Protein AF-A0AA41U1R4-F1 (afdb_monomer)

Radius of gyration: 15.64 Å; Cα contacts (8 Å, |Δi|>4): 215; chains: 1; bounding box: 47×34×38 Å

Mean predicted aligned error: 8.38 Å

Secondary structure (DSSP, 8-state):
-EEEEEEE---TT--HHHHHHHHHTSPP--SPPTTHHHHHHHHHHHHT--EEEEETTEEEEEETTTTEEEEEETTEEEEEEES---THHHHHHHHHHHHHHHHHHHHH--EEEETTTTEETTTS-HHHHHHHHHHHHHHHHTTT---TT---

Structure (mmCIF, N/CA/C/O backbone):
data_AF-A0AA41U1R4-F1
#
_entry.id   AF-A0AA41U1R4-F1
#
loop_
_atom_site.group_PDB
_atom_site.id
_atom_site.type_symbol
_atom_site.label_atom_id
_atom_site.label_alt_id
_atom_site.label_comp_id
_atom_site.label_asym_id
_atom_site.label_entity_id
_atom_site.label_seq_id
_atom_site.pdbx_PDB_ins_code
_atom_site.Cartn_x
_atom_site.Cartn_y
_atom_site.Cartn_z
_atom_site.occupancy
_atom_site.B_iso_or_equiv
_atom_site.auth_seq_id
_atom_site.auth_comp_id
_atom_site.auth_asym_id
_atom_site.auth_atom_id
_atom_site.pdbx_PDB_model_num
ATOM 1 N N . MET A 1 1 ? 18.281 5.822 1.044 1.00 55.91 1 MET A N 1
ATOM 2 C CA . MET A 1 1 ? 16.937 6.161 1.546 1.00 55.91 1 MET A CA 1
ATOM 3 C C . MET A 1 1 ? 15.931 5.723 0.504 1.00 55.91 1 MET A C 1
ATOM 5 O O . MET A 1 1 ? 16.270 5.799 -0.674 1.00 55.91 1 MET A O 1
ATOM 9 N N . SER A 1 2 ? 14.796 5.183 0.939 1.00 69.12 2 SER A N 1
ATOM 10 C CA . SER A 1 2 ? 13.672 4.743 0.108 1.00 69.12 2 SER A CA 1
ATOM 11 C C . SER A 1 2 ? 12.563 5.796 0.114 1.00 69.12 2 SER A C 1
ATOM 13 O O . SER A 1 2 ? 12.543 6.672 0.977 1.00 69.12 2 SER A O 1
ATOM 15 N N . TYR A 1 3 ? 11.692 5.742 -0.890 1.00 80.75 3 TYR A N 1
ATOM 16 C CA . TYR A 1 3 ? 10.369 6.360 -0.841 1.00 80.75 3 TYR A CA 1
ATOM 17 C C . TYR A 1 3 ? 9.420 5.306 -0.267 1.00 80.75 3 TYR A C 1
ATOM 19 O O . TYR A 1 3 ? 9.391 4.186 -0.783 1.00 80.75 3 TYR A O 1
ATOM 27 N N . ASP A 1 4 ? 8.703 5.643 0.803 1.00 88.06 4 ASP A N 1
ATOM 28 C CA . ASP A 1 4 ? 7.899 4.692 1.572 1.00 88.06 4 ASP A CA 1
ATOM 29 C C . ASP A 1 4 ? 6.427 5.119 1.577 1.00 88.06 4 ASP A C 1
ATOM 31 O O . ASP A 1 4 ? 6.095 6.271 1.851 1.00 88.06 4 ASP A O 1
ATOM 35 N N . VAL A 1 5 ? 5.547 4.164 1.296 1.00 91.94 5 VAL A N 1
ATOM 36 C CA . VAL A 1 5 ? 4.087 4.296 1.344 1.00 91.94 5 VAL A CA 1
ATOM 37 C C . VAL A 1 5 ? 3.573 3.400 2.458 1.00 91.94 5 VAL A C 1
ATOM 39 O O . VAL A 1 5 ? 3.985 2.242 2.555 1.00 91.94 5 VAL A O 1
ATOM 42 N N . TYR A 1 6 ? 2.649 3.906 3.269 1.00 93.81 6 TYR A N 1
ATO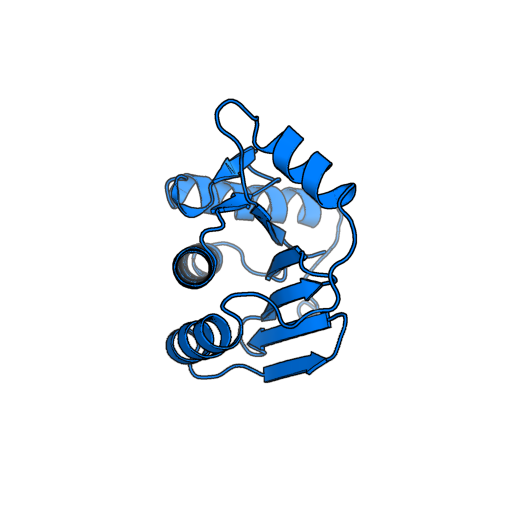M 43 C CA . TYR A 1 6 ? 2.044 3.163 4.373 1.00 93.81 6 TYR A CA 1
ATOM 44 C C . TYR A 1 6 ? 0.600 2.812 4.044 1.00 93.81 6 TYR A C 1
ATOM 46 O O . TYR A 1 6 ? -0.131 3.627 3.489 1.00 93.81 6 TYR A O 1
ATOM 54 N N . PHE A 1 7 ? 0.163 1.608 4.400 1.00 95.31 7 PHE A N 1
ATOM 55 C CA . PHE A 1 7 ? -1.226 1.200 4.218 1.00 95.31 7 PHE A CA 1
ATOM 56 C C . PHE A 1 7 ? -1.970 1.327 5.542 1.00 95.31 7 PHE A C 1
ATOM 58 O O . PHE A 1 7 ? -1.686 0.611 6.504 1.00 95.31 7 PHE A O 1
ATOM 65 N N . LEU A 1 8 ? -2.920 2.256 5.589 1.00 93.25 8 LEU A N 1
ATOM 66 C CA . LEU A 1 8 ? -3.580 2.679 6.819 1.00 93.25 8 LEU A CA 1
ATOM 67 C C . LEU A 1 8 ? -5.068 2.337 6.792 1.00 93.25 8 LEU A C 1
ATOM 69 O O . LEU A 1 8 ? -5.735 2.457 5.764 1.00 93.25 8 LEU A O 1
ATOM 73 N N . ALA A 1 9 ? -5.597 1.960 7.954 1.00 91.25 9 ALA A N 1
ATOM 74 C CA . ALA A 1 9 ? -7.027 2.000 8.217 1.00 91.25 9 ALA A CA 1
ATOM 75 C C . ALA A 1 9 ? -7.351 3.367 8.826 1.00 91.25 9 ALA A C 1
ATOM 77 O O . ALA A 1 9 ? -6.670 3.800 9.754 1.00 91.25 9 ALA A O 1
ATOM 78 N N . ARG A 1 10 ? -8.382 4.042 8.315 1.00 89.31 10 ARG A N 1
ATOM 79 C CA . ARG A 1 10 ? -8.797 5.358 8.808 1.00 89.31 10 ARG A CA 1
ATOM 80 C C . ARG A 1 10 ? -10.230 5.324 9.304 1.00 89.31 10 ARG A C 1
ATOM 82 O O . ARG A 1 10 ? -11.133 4.905 8.579 1.00 89.31 10 ARG A O 1
ATOM 89 N N . GLU A 1 11 ? -10.443 5.814 10.516 1.00 86.88 11 GLU A N 1
ATOM 90 C CA . GLU A 1 11 ? -11.777 5.968 11.083 1.00 86.88 11 GLU A CA 1
ATOM 91 C C . GLU A 1 11 ? -12.521 7.168 10.476 1.00 86.88 11 GLU A C 1
ATOM 93 O O . GLU A 1 11 ? -11.938 8.108 9.926 1.00 86.88 11 GLU A O 1
ATOM 98 N N . ALA A 1 12 ? -13.851 7.154 10.564 1.00 84.62 12 ALA A N 1
ATOM 99 C CA . ALA A 1 12 ? -14.670 8.240 10.042 1.00 84.62 12 ALA A CA 1
ATOM 100 C C . ALA A 1 12 ? -14.370 9.558 10.782 1.00 84.62 12 ALA A C 1
ATOM 102 O O . ALA A 1 12 ? -14.648 9.689 11.971 1.00 84.62 12 ALA A O 1
ATOM 103 N N . GLY A 1 13 ? -13.840 10.547 10.057 1.00 85.12 13 GLY A N 1
ATOM 104 C CA . GLY A 1 13 ? -13.473 11.859 10.605 1.00 85.12 13 GLY A CA 1
ATOM 105 C C . GLY A 1 13 ? -12.033 11.967 11.116 1.00 85.12 13 GLY A C 1
ATOM 106 O O . GLY A 1 13 ? -11.625 13.064 11.485 1.00 85.12 13 GLY A O 1
ATOM 107 N N . GLN A 1 14 ? -11.261 10.877 11.096 1.00 90.25 14 GLN A N 1
ATOM 108 C CA . GLN A 1 14 ? -9.832 10.886 11.412 1.00 90.25 14 GLN A CA 1
ATOM 109 C C . GLN A 1 14 ? -9.027 11.474 10.241 1.00 90.25 14 GLN A C 1
ATOM 111 O O . GLN A 1 14 ? -9.379 11.269 9.073 1.00 90.25 14 GLN A O 1
ATOM 116 N N . SER A 1 15 ? -7.953 12.212 10.531 1.00 89.25 15 SER A N 1
ATOM 117 C CA . SER A 1 15 ? -6.995 12.633 9.502 1.00 89.25 15 SER A CA 1
ATOM 118 C C . SER A 1 15 ? -6.063 11.475 9.111 1.00 89.25 15 SER A C 1
ATOM 120 O O . SER A 1 15 ? -5.981 10.468 9.811 1.00 89.25 15 SER A O 1
ATOM 122 N N . TRP A 1 16 ? -5.371 11.572 7.973 1.00 88.56 16 TRP A N 1
ATOM 123 C CA . TRP A 1 16 ? -4.389 10.543 7.600 1.00 88.56 16 TRP A CA 1
ATOM 124 C C . TRP A 1 16 ? -3.137 10.582 8.479 1.00 88.56 16 TRP A C 1
ATOM 126 O O . TRP A 1 16 ? -2.591 9.531 8.796 1.00 88.56 16 TRP A O 1
ATOM 136 N N . GLU A 1 17 ? -2.730 11.771 8.925 1.00 86.62 17 GLU A N 1
ATOM 137 C CA . GLU A 1 17 ? -1.627 11.935 9.875 1.00 86.62 17 GLU A CA 1
ATOM 138 C C . GLU A 1 17 ? -1.955 11.267 11.215 1.00 86.62 17 GLU A C 1
ATOM 140 O O . GLU A 1 17 ? -1.154 10.481 11.711 1.00 86.62 17 GLU A O 1
ATOM 145 N N . ASP A 1 18 ? -3.166 11.473 11.746 1.00 89.75 18 ASP A N 1
ATOM 146 C CA . ASP A 1 18 ? -3.611 10.792 12.970 1.00 89.75 18 ASP A CA 1
ATOM 147 C C . ASP A 1 18 ? -3.725 9.272 12.771 1.00 89.75 18 ASP A C 1
ATOM 149 O O . ASP A 1 18 ? -3.572 8.509 13.721 1.00 89.75 18 ASP A O 1
ATOM 153 N N . ALA A 1 19 ? -4.046 8.807 11.558 1.00 91.12 19 ALA A N 1
ATOM 154 C CA . ALA A 1 19 ? -4.084 7.377 11.243 1.00 91.12 19 ALA A CA 1
ATOM 155 C C . ALA A 1 19 ? -2.680 6.761 11.213 1.00 91.12 19 ALA A C 1
ATOM 157 O O . ALA A 1 19 ? -2.506 5.627 11.660 1.00 91.12 19 ALA A O 1
ATOM 158 N N . LEU A 1 20 ? -1.682 7.507 10.733 1.00 89.25 20 LEU A N 1
ATOM 159 C CA . LEU A 1 20 ? -0.281 7.101 10.788 1.00 89.25 20 LEU A CA 1
ATOM 160 C C . LEU A 1 20 ? 0.240 7.113 12.233 1.00 89.25 20 LEU A C 1
ATOM 162 O O . LEU A 1 20 ? 0.840 6.135 12.663 1.00 89.25 20 LEU A O 1
ATOM 166 N N . ASP A 1 21 ? -0.063 8.152 13.013 1.00 89.44 21 ASP A N 1
ATOM 167 C CA . ASP A 1 21 ? 0.303 8.214 14.436 1.00 89.44 21 ASP A CA 1
ATOM 168 C C . ASP A 1 21 ? -0.341 7.066 15.233 1.00 89.44 21 ASP A C 1
ATOM 170 O O . ASP A 1 21 ? 0.316 6.388 16.025 1.00 89.44 21 ASP A O 1
ATOM 174 N N . ALA A 1 22 ? -1.614 6.762 14.965 1.00 88.94 22 ALA A N 1
ATOM 175 C CA . ALA A 1 22 ? -2.288 5.610 15.556 1.00 88.94 22 ALA A CA 1
ATOM 176 C C . ALA A 1 22 ? -1.641 4.278 15.146 1.00 88.94 22 ALA A C 1
ATOM 178 O O . ALA A 1 22 ? -1.612 3.349 15.957 1.00 88.94 22 ALA A O 1
ATOM 179 N N . LEU A 1 23 ? -1.115 4.177 13.916 1.00 87.88 23 LEU A N 1
ATOM 180 C CA . LEU A 1 23 ? -0.368 3.005 13.466 1.00 87.88 23 LEU A CA 1
ATOM 181 C C . LEU A 1 23 ? 0.885 2.808 14.329 1.00 87.88 23 LEU A C 1
ATOM 183 O O . LEU A 1 23 ? 1.078 1.722 14.862 1.00 87.88 23 LEU A O 1
ATOM 187 N N . GLU A 1 24 ? 1.682 3.858 14.527 1.00 85.44 24 GLU A N 1
ATOM 188 C CA . GLU A 1 24 ? 2.931 3.804 15.303 1.00 85.44 24 GLU A CA 1
ATOM 189 C C . GLU A 1 24 ? 2.708 3.406 16.772 1.00 85.44 24 GLU A C 1
ATOM 191 O O . GLU A 1 24 ? 3.551 2.750 17.393 1.00 85.44 24 GLU A O 1
ATOM 196 N N . HIS A 1 25 ? 1.555 3.773 17.334 1.00 85.69 25 HIS A N 1
ATOM 197 C CA . HIS A 1 25 ? 1.200 3.499 18.728 1.00 85.69 25 HIS A CA 1
ATOM 198 C C . HIS A 1 25 ? 0.410 2.201 18.935 1.00 85.69 25 HIS A C 1
ATOM 200 O O . HIS A 1 25 ? 0.061 1.864 20.074 1.00 85.69 25 HIS A O 1
ATOM 206 N N . ARG A 1 26 ? 0.097 1.457 17.871 1.00 85.69 26 ARG A N 1
ATOM 207 C CA . ARG A 1 26 ? -0.722 0.249 17.991 1.00 85.69 26 ARG A CA 1
ATOM 208 C C . ARG A 1 26 ? 0.036 -0.907 18.638 1.00 85.69 26 ARG A C 1
ATOM 210 O O . ARG A 1 26 ? 1.264 -0.981 18.666 1.00 85.69 26 ARG A O 1
ATOM 217 N N . VAL A 1 27 ? -0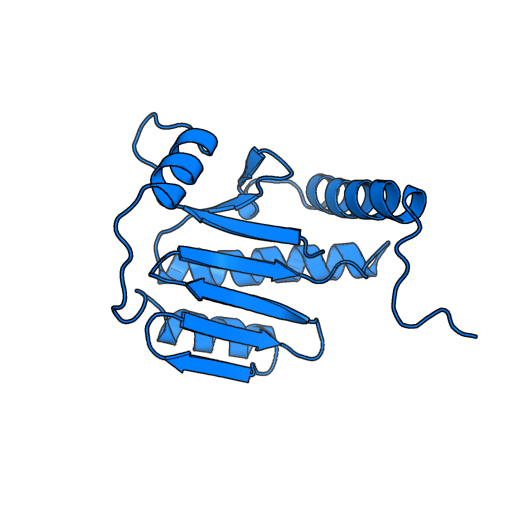.730 -1.879 19.123 1.00 87.31 27 VAL A N 1
ATOM 218 C CA . VAL A 1 27 ? -0.163 -3.144 19.591 1.00 87.31 27 VAL A CA 1
ATOM 219 C C . VAL A 1 27 ? 0.361 -3.929 18.392 1.00 87.31 27 VAL A C 1
ATOM 221 O O . VAL A 1 27 ? -0.359 -4.148 17.421 1.00 87.31 27 VAL A O 1
ATOM 224 N N . ARG A 1 28 ? 1.617 -4.368 18.490 1.00 87.88 28 ARG A N 1
ATOM 225 C CA . ARG A 1 28 ? 2.271 -5.217 17.491 1.00 87.88 28 ARG A CA 1
ATOM 226 C C . ARG A 1 28 ? 1.493 -6.513 17.286 1.00 87.88 28 ARG A C 1
ATOM 228 O O . ARG A 1 28 ? 1.163 -7.191 18.259 1.00 87.88 28 ARG A O 1
ATOM 235 N N . ASP A 1 29 ? 1.267 -6.864 16.028 1.00 85.75 29 ASP A N 1
ATOM 236 C CA . ASP A 1 29 ? 0.595 -8.095 15.626 1.00 85.75 29 ASP A CA 1
ATOM 237 C C . ASP A 1 29 ? 1.575 -9.025 14.901 1.00 85.75 29 ASP A C 1
ATOM 239 O O . ASP A 1 29 ? 2.085 -8.713 13.829 1.00 85.75 29 ASP A O 1
ATOM 243 N N . GLU A 1 30 ? 1.860 -10.174 15.505 1.00 89.50 30 GLU A N 1
ATOM 244 C CA . GLU A 1 30 ? 2.759 -11.192 14.947 1.00 89.50 30 GLU A CA 1
ATOM 245 C C . GLU A 1 30 ? 1.992 -12.328 14.250 1.00 89.50 30 GLU A C 1
ATOM 247 O O . GLU A 1 30 ? 2.550 -13.398 13.991 1.00 89.50 30 GLU A O 1
ATOM 252 N N . SER A 1 31 ? 0.700 -12.141 13.981 1.00 90.38 31 SER A N 1
ATOM 253 C CA . SER A 1 31 ? -0.101 -13.077 13.199 1.00 90.38 31 SER A CA 1
ATOM 254 C C . SER A 1 31 ? 0.130 -12.906 11.695 1.00 90.38 31 SER A C 1
ATOM 256 O O . SER A 1 31 ? 0.682 -11.907 11.234 1.00 90.38 31 SER A O 1
ATOM 258 N N . LEU A 1 32 ? -0.266 -13.920 10.917 1.00 90.50 32 LEU A N 1
ATOM 259 C CA . LEU A 1 32 ? -0.205 -13.853 9.458 1.00 90.50 32 LEU A CA 1
ATOM 260 C C . LEU A 1 32 ? -0.996 -12.623 8.968 1.00 90.50 32 LEU A C 1
ATOM 262 O O . LEU A 1 32 ? -2.188 -12.531 9.279 1.00 90.50 32 LEU A O 1
ATOM 266 N N . PRO A 1 33 ? -0.389 -11.724 8.172 1.00 93.44 33 PRO A N 1
ATOM 267 C CA . PRO A 1 33 ? -1.071 -10.534 7.697 1.00 93.44 33 PRO A CA 1
ATOM 268 C C . PRO A 1 33 ? -2.327 -10.877 6.902 1.00 93.44 33 PRO A C 1
ATOM 270 O O . PRO A 1 33 ? -2.330 -11.764 6.044 1.00 93.44 33 PRO A O 1
ATOM 273 N N . THR A 1 34 ? -3.399 -10.130 7.159 1.00 93.56 34 THR A N 1
ATOM 274 C CA . THR A 1 34 ? -4.635 -10.254 6.379 1.00 93.56 34 THR A CA 1
ATOM 275 C C . THR A 1 34 ? -4.330 -10.017 4.901 1.00 93.56 34 THR A C 1
ATOM 277 O O . THR A 1 34 ? -3.613 -9.078 4.564 1.00 93.56 34 THR A O 1
ATOM 280 N N . GLY A 1 35 ? -4.842 -10.886 4.026 1.00 94.38 35 GLY A N 1
ATOM 281 C CA . GLY A 1 35 ? -4.659 -10.772 2.577 1.00 94.38 35 GLY A CA 1
ATOM 282 C C . GLY A 1 35 ? -3.265 -11.145 2.058 1.00 94.38 35 GLY A C 1
ATOM 283 O O . GLY A 1 35 ? -3.038 -11.012 0.860 1.00 94.38 35 GLY A O 1
ATOM 284 N N . TRP A 1 36 ? -2.340 -11.632 2.902 1.00 96.00 36 TRP A N 1
ATOM 285 C CA . TRP A 1 36 ? -0.948 -11.911 2.512 1.00 96.00 36 TRP A CA 1
ATOM 286 C C . TRP A 1 36 ? -0.815 -12.728 1.217 1.00 96.00 36 TRP A C 1
ATOM 288 O O . TRP A 1 36 ? -0.144 -12.292 0.282 1.00 96.00 36 TRP A O 1
ATOM 298 N N . ASP A 1 37 ? -1.487 -13.879 1.134 1.00 96.06 37 ASP A N 1
ATOM 299 C CA . ASP A 1 37 ? -1.394 -14.771 -0.031 1.00 96.06 37 ASP A CA 1
ATOM 300 C C . ASP A 1 37 ? -1.957 -14.126 -1.309 1.00 96.06 37 ASP A C 1
ATOM 302 O O . ASP A 1 37 ? -1.405 -14.304 -2.399 1.00 96.06 37 ASP A O 1
ATOM 306 N N . ASP A 1 38 ? -3.024 -13.333 -1.179 1.00 96.81 38 ASP A N 1
ATOM 307 C CA . ASP A 1 38 ? -3.617 -12.599 -2.297 1.00 96.81 38 ASP A CA 1
ATOM 308 C C . ASP A 1 38 ? -2.708 -11.471 -2.786 1.00 96.81 38 ASP A C 1
ATOM 310 O O . ASP A 1 38 ? -2.563 -11.290 -3.998 1.00 96.81 38 ASP A O 1
ATOM 314 N N . V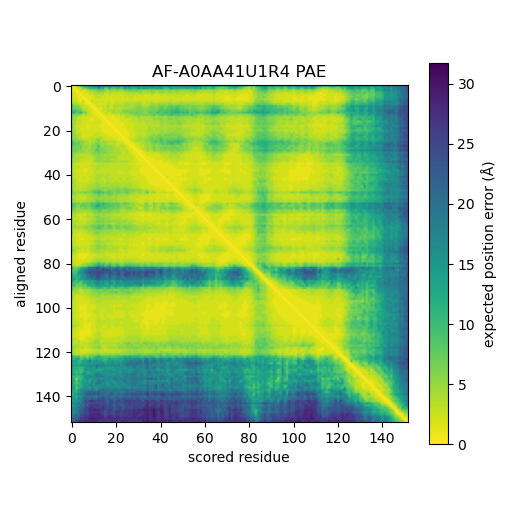AL A 1 39 ? -2.037 -10.768 -1.869 1.00 96.69 39 VAL A N 1
ATOM 315 C CA . VAL A 1 39 ? -1.039 -9.751 -2.217 1.00 96.69 39 VAL A CA 1
ATOM 316 C C . VAL A 1 39 ? 0.159 -10.394 -2.912 1.00 96.69 39 VAL A C 1
ATOM 318 O O . VAL A 1 39 ? 0.529 -9.946 -3.994 1.00 9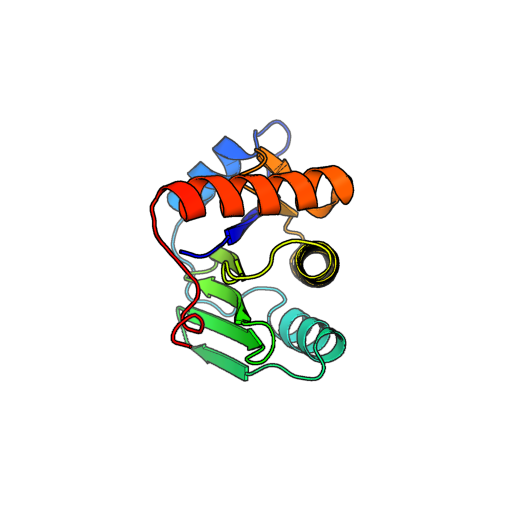6.69 39 VAL A O 1
ATOM 321 N N . VAL A 1 40 ? 0.735 -11.469 -2.360 1.00 96.56 40 VAL A N 1
ATOM 322 C CA . VAL A 1 40 ? 1.878 -12.174 -2.977 1.00 96.56 40 VAL A CA 1
ATOM 323 C C . VAL A 1 40 ? 1.542 -12.603 -4.402 1.00 96.56 40 VAL A C 1
ATOM 325 O O . VAL A 1 40 ? 2.332 -12.383 -5.324 1.00 96.56 40 VAL A O 1
ATOM 328 N N . ARG A 1 41 ? 0.358 -13.190 -4.599 1.00 96.75 41 ARG A N 1
ATOM 329 C CA . ARG A 1 41 ? -0.113 -13.613 -5.918 1.00 96.75 41 ARG A CA 1
ATOM 330 C C . ARG A 1 41 ? -0.291 -12.421 -6.858 1.00 96.75 41 ARG A C 1
ATOM 332 O O . ARG A 1 41 ? 0.274 -12.435 -7.948 1.00 96.75 41 ARG A O 1
ATOM 339 N N . GLY A 1 42 ? -1.032 -11.393 -6.445 1.00 96.31 42 GLY A N 1
ATOM 340 C CA . GLY A 1 42 ? -1.326 -10.232 -7.288 1.00 96.31 42 GLY A CA 1
ATOM 341 C C . GLY A 1 42 ? -0.074 -9.437 -7.666 1.00 96.31 42 GLY A C 1
ATOM 342 O O . GLY A 1 42 ? 0.133 -9.119 -8.836 1.00 96.31 42 GLY A O 1
ATOM 343 N N . VAL A 1 43 ? 0.817 -9.177 -6.708 1.00 94.75 43 VAL A N 1
ATOM 344 C CA . VAL A 1 43 ? 2.093 -8.490 -6.965 1.00 94.75 43 VAL A CA 1
ATOM 345 C C . VAL A 1 43 ? 3.012 -9.357 -7.829 1.00 94.75 43 VAL A C 1
ATOM 347 O O . VAL A 1 43 ? 3.655 -8.849 -8.750 1.00 94.75 43 VAL A O 1
ATOM 350 N N . GLY A 1 44 ? 3.036 -10.672 -7.597 1.00 94.81 44 GLY A N 1
ATOM 351 C CA . GLY A 1 44 ? 3.766 -11.628 -8.428 1.00 94.81 44 GLY A CA 1
ATOM 352 C C . GLY A 1 44 ? 3.313 -11.613 -9.890 1.00 94.81 44 GLY A C 1
ATOM 353 O O . GLY A 1 44 ? 4.156 -11.557 -10.786 1.00 94.81 44 GLY A O 1
ATOM 354 N N . GLU A 1 45 ? 2.004 -11.603 -10.145 1.00 95.00 45 GLU A N 1
ATOM 355 C CA . GLU A 1 45 ? 1.429 -11.498 -11.494 1.00 95.00 45 GLU A CA 1
ATOM 356 C C . GLU A 1 45 ? 1.796 -10.166 -12.171 1.00 95.00 45 GLU A C 1
ATOM 358 O O . GLU A 1 45 ? 2.194 -10.160 -13.338 1.00 95.00 45 GLU A O 1
ATOM 363 N N . LEU A 1 46 ? 1.737 -9.048 -11.437 1.00 92.81 46 LEU A N 1
ATOM 364 C CA . LEU A 1 46 ? 2.069 -7.713 -11.953 1.00 92.81 46 LEU A CA 1
ATOM 365 C C . LEU A 1 46 ? 3.551 -7.552 -12.320 1.00 92.81 46 LEU A C 1
ATOM 367 O O . LEU A 1 46 ? 3.887 -6.883 -13.302 1.00 92.81 46 LEU A O 1
ATOM 371 N N . LEU A 1 47 ? 4.452 -8.117 -11.515 1.00 89.19 47 LEU A N 1
ATOM 372 C CA . LEU A 1 47 ? 5.895 -7.914 -11.666 1.00 89.19 47 LEU A CA 1
ATOM 373 C C . LEU A 1 47 ? 6.595 -9.040 -12.437 1.00 89.19 47 LEU A C 1
ATOM 375 O O . LEU A 1 47 ? 7.738 -8.862 -12.859 1.00 89.19 47 LEU A O 1
ATOM 379 N N . GLY A 1 48 ? 5.902 -10.151 -12.700 1.00 92.25 48 GLY A N 1
ATOM 380 C CA . GLY A 1 48 ? 6.477 -11.332 -13.348 1.00 92.25 48 GLY A CA 1
ATOM 381 C C . GLY A 1 48 ? 7.280 -12.213 -12.386 1.00 92.25 48 GLY A C 1
ATOM 382 O O . GLY A 1 48 ? 8.224 -12.879 -12.807 1.00 92.25 48 GLY A O 1
ATOM 383 N N . GLY A 1 49 ? 6.906 -12.205 -11.105 1.00 92.19 49 GLY A N 1
ATOM 384 C CA . GLY A 1 49 ? 7.542 -12.941 -10.014 1.00 92.19 49 GLY A CA 1
ATOM 385 C C . GLY A 1 49 ? 8.098 -12.030 -8.917 1.00 92.19 49 GLY A C 1
ATOM 386 O O . GLY A 1 49 ? 8.543 -10.913 -9.176 1.00 92.19 49 GLY A O 1
ATOM 387 N N . VAL A 1 50 ? 8.089 -12.532 -7.682 1.00 94.75 50 VAL A N 1
ATOM 388 C CA . VAL A 1 50 ? 8.635 -11.858 -6.495 1.00 94.75 50 VAL A CA 1
ATOM 389 C C . VAL A 1 50 ? 9.425 -12.840 -5.635 1.00 94.75 50 VAL A C 1
ATOM 391 O O . VAL A 1 50 ? 9.137 -14.037 -5.607 1.00 94.75 50 VAL A O 1
ATOM 394 N N . GLU A 1 51 ? 10.428 -12.330 -4.933 1.00 95.94 51 GLU A N 1
ATOM 395 C CA . GLU A 1 51 ? 11.133 -13.046 -3.874 1.00 95.94 51 GLU A CA 1
ATOM 396 C C . GLU A 1 51 ? 10.364 -12.829 -2.567 1.00 95.94 51 GLU A C 1
ATOM 398 O O . GLU A 1 51 ? 10.105 -11.689 -2.190 1.00 95.94 51 GLU A O 1
ATOM 403 N N . VAL A 1 52 ? 9.975 -13.910 -1.889 1.00 96.25 52 VAL A N 1
ATOM 404 C CA . VAL A 1 52 ? 9.163 -13.854 -0.665 1.00 96.25 52 VAL A CA 1
ATOM 405 C C . VAL A 1 52 ? 9.991 -14.306 0.532 1.00 96.25 52 VAL A C 1
ATOM 407 O O . VAL A 1 52 ? 10.618 -15.365 0.498 1.00 96.25 52 VAL A O 1
ATOM 410 N N . SER A 1 53 ? 9.943 -13.530 1.611 1.00 93.69 53 SER A N 1
ATOM 411 C CA . SER A 1 53 ? 10.472 -13.874 2.928 1.00 93.69 53 SER A CA 1
ATOM 412 C C . SER A 1 53 ? 9.359 -13.706 3.957 1.00 93.69 53 SER A C 1
ATOM 414 O O . SER A 1 53 ? 9.013 -12.586 4.314 1.00 93.69 53 SER A O 1
ATOM 416 N N . ALA A 1 54 ? 8.787 -14.811 4.431 1.00 91.38 54 ALA A N 1
ATOM 417 C CA . ALA A 1 54 ? 7.661 -14.805 5.362 1.00 91.38 54 ALA A CA 1
ATOM 418 C C . ALA A 1 54 ? 8.034 -15.502 6.677 1.00 91.38 54 ALA A C 1
ATOM 420 O O . ALA A 1 54 ? 8.404 -16.679 6.671 1.00 91.38 54 ALA A O 1
ATOM 421 N N . GLY A 1 55 ? 7.906 -14.798 7.802 1.00 87.75 55 GLY A N 1
ATOM 422 C CA . GLY A 1 55 ? 8.090 -15.374 9.132 1.00 87.75 55 GLY A CA 1
ATOM 423 C C . GLY A 1 55 ? 7.847 -14.353 10.247 1.00 87.75 55 GLY A C 1
ATOM 424 O O . GLY A 1 55 ? 8.433 -13.276 10.194 1.00 87.75 55 GLY A O 1
ATOM 425 N N . PRO A 1 56 ? 7.043 -14.664 11.282 1.00 87.44 56 PRO A N 1
ATOM 426 C CA . PRO A 1 56 ? 6.731 -13.699 12.332 1.00 87.44 56 PRO A CA 1
ATOM 427 C C . PRO A 1 56 ? 7.977 -13.029 12.940 1.00 87.44 56 PRO A C 1
ATOM 429 O O . PRO A 1 56 ? 8.968 -13.720 13.201 1.00 87.44 56 PRO A O 1
ATOM 432 N N . PRO A 1 57 ? 7.947 -11.706 13.189 1.00 88.50 57 PRO A N 1
ATOM 433 C CA . PRO A 1 57 ? 6.840 -10.773 12.952 1.00 88.50 57 PRO A CA 1
ATOM 434 C C . PRO A 1 57 ? 6.909 -10.074 11.577 1.00 88.50 57 PRO A C 1
ATOM 436 O O . PRO A 1 57 ? 6.318 -9.011 11.418 1.00 88.50 57 PRO A O 1
ATOM 439 N N . SER A 1 58 ? 7.680 -10.591 10.616 1.00 93.06 58 SER A N 1
ATOM 440 C CA . SER A 1 58 ? 8.002 -9.901 9.364 1.00 93.06 58 SER A CA 1
ATOM 441 C C . SER A 1 58 ? 7.638 -10.716 8.123 1.00 93.06 58 SER A C 1
ATOM 443 O O . SER A 1 58 ? 8.091 -11.845 7.915 1.00 93.06 58 SER A O 1
ATOM 445 N N . TRP A 1 59 ? 6.846 -10.114 7.248 1.00 96.12 59 TRP A N 1
ATOM 446 C CA . TRP A 1 59 ? 6.493 -10.680 5.957 1.00 96.12 59 TRP A CA 1
ATOM 447 C C . TRP A 1 59 ? 6.878 -9.695 4.870 1.00 96.12 59 TRP A C 1
ATOM 449 O O . TRP A 1 59 ? 6.306 -8.619 4.782 1.00 96.12 59 TRP A O 1
ATOM 459 N N . CYS A 1 60 ? 7.835 -10.061 4.029 1.00 95.44 60 CYS A N 1
ATOM 460 C CA . CYS A 1 60 ? 8.339 -9.212 2.959 1.00 95.44 60 CYS A CA 1
ATOM 461 C C . CYS A 1 60 ? 8.224 -9.924 1.614 1.00 95.44 60 CYS A C 1
ATOM 463 O O . CYS A 1 60 ? 8.443 -11.134 1.502 1.00 95.44 60 CYS A O 1
ATOM 465 N N . MET A 1 61 ? 7.920 -9.157 0.577 1.00 96.06 61 MET A N 1
ATOM 466 C CA . MET A 1 61 ? 8.061 -9.570 -0.808 1.00 96.06 61 MET A CA 1
ATOM 467 C C . MET A 1 61 ? 8.787 -8.477 -1.582 1.00 96.06 61 MET A C 1
ATOM 469 O O . MET A 1 61 ? 8.452 -7.301 -1.480 1.00 96.06 61 MET A O 1
ATOM 473 N N . GLY A 1 62 ? 9.786 -8.865 -2.360 1.00 92.75 62 GLY A N 1
ATOM 474 C CA . GLY A 1 62 ? 10.620 -7.944 -3.115 1.00 92.75 62 GLY A CA 1
ATOM 475 C C . GLY A 1 62 ? 10.704 -8.343 -4.576 1.00 92.75 62 GLY A C 1
ATOM 476 O O . GLY A 1 62 ? 10.730 -9.524 -4.924 1.00 92.75 62 GLY A O 1
ATOM 477 N N . HIS A 1 63 ? 10.798 -7.357 -5.459 1.00 90.88 63 HIS A N 1
ATOM 478 C CA . HIS A 1 63 ? 11.093 -7.587 -6.865 1.00 90.88 63 HIS A CA 1
ATOM 479 C C . HIS A 1 63 ? 12.470 -7.035 -7.207 1.00 90.88 63 HIS A C 1
ATOM 481 O O . HIS A 1 63 ? 12.648 -5.846 -7.464 1.00 90.88 63 HIS A O 1
ATOM 487 N N . ARG A 1 64 ? 13.461 -7.928 -7.266 1.00 84.69 64 ARG A N 1
ATOM 488 C CA . ARG A 1 64 ? 14.883 -7.589 -7.422 1.00 84.69 64 ARG A CA 1
ATOM 489 C C . ARG A 1 64 ? 15.195 -6.657 -8.595 1.00 84.69 64 ARG A C 1
ATOM 491 O O . ARG A 1 64 ? 16.099 -5.836 -8.496 1.00 84.69 64 ARG A O 1
ATOM 498 N N . LYS A 1 65 ? 14.465 -6.786 -9.708 1.00 82.94 65 LYS A N 1
ATOM 499 C CA . LYS A 1 65 ? 14.705 -5.995 -10.924 1.00 82.94 65 LYS A CA 1
ATOM 500 C C . LYS A 1 65 ? 14.300 -4.528 -10.766 1.00 82.94 65 LYS A C 1
ATOM 502 O O . LYS A 1 65 ? 14.957 -3.671 -11.344 1.00 82.94 65 LYS A O 1
ATOM 507 N N . THR A 1 66 ? 13.225 -4.240 -10.033 1.00 80.75 66 THR A N 1
ATOM 508 C CA . THR A 1 66 ? 12.786 -2.855 -9.766 1.00 80.75 66 THR A CA 1
ATOM 509 C C . THR A 1 66 ? 13.258 -2.354 -8.406 1.00 80.75 66 THR A C 1
ATOM 511 O O . THR A 1 66 ? 13.271 -1.153 -8.174 1.00 80.75 66 THR A O 1
ATOM 514 N N . GLY A 1 67 ? 13.629 -3.271 -7.513 1.00 85.56 67 GLY A N 1
ATOM 515 C CA . GLY A 1 67 ? 13.942 -3.005 -6.117 1.00 85.56 67 GLY A CA 1
ATOM 516 C C . GLY A 1 67 ? 12.725 -2.631 -5.266 1.00 85.56 67 GLY A C 1
ATOM 517 O O . GLY A 1 67 ? 12.912 -2.276 -4.113 1.00 85.56 67 GLY A O 1
ATOM 518 N N . ILE A 1 68 ? 11.506 -2.721 -5.815 1.00 89.62 68 ILE A N 1
ATOM 519 C CA . ILE A 1 68 ? 10.264 -2.497 -5.060 1.00 89.62 68 ILE A CA 1
ATOM 520 C C . ILE A 1 68 ? 10.135 -3.597 -4.009 1.00 89.62 68 ILE A C 1
ATOM 522 O O . ILE A 1 68 ? 10.260 -4.779 -4.346 1.00 89.62 68 ILE A O 1
ATOM 526 N N . GLU A 1 69 ? 9.835 -3.211 -2.778 1.00 93.62 69 GLU A N 1
ATOM 527 C CA . GLU A 1 69 ? 9.527 -4.119 -1.681 1.00 93.62 69 GLU A CA 1
ATOM 528 C C . GLU A 1 69 ? 8.160 -3.768 -1.094 1.00 93.62 69 GLU A C 1
ATOM 530 O O . GLU A 1 69 ? 7.825 -2.602 -0.915 1.00 93.62 69 GLU A O 1
ATOM 535 N N . VAL A 1 70 ? 7.360 -4.787 -0.803 1.00 95.69 70 VAL A N 1
ATOM 536 C CA . VAL A 1 70 ? 6.140 -4.677 -0.005 1.00 95.69 70 VAL A CA 1
ATOM 537 C C . VAL A 1 70 ? 6.365 -5.502 1.247 1.00 95.69 70 VAL A C 1
ATOM 539 O O . VAL A 1 70 ? 6.774 -6.663 1.166 1.00 95.69 70 VAL A O 1
ATOM 542 N N . SER A 1 71 ? 6.110 -4.914 2.405 1.00 95.38 71 SER A N 1
ATOM 543 C CA . SER A 1 71 ? 6.347 -5.562 3.684 1.00 95.38 71 SER A CA 1
ATOM 544 C C . SER A 1 71 ? 5.164 -5.397 4.624 1.00 95.38 71 SER A C 1
ATOM 546 O O . SER A 1 71 ? 4.379 -4.462 4.506 1.00 95.38 71 SER A O 1
ATOM 548 N N . CYS A 1 72 ? 5.039 -6.335 5.548 1.00 94.81 72 CYS A N 1
ATOM 549 C CA . CYS A 1 72 ? 4.169 -6.265 6.697 1.00 94.81 72 CYS A CA 1
ATOM 550 C C . CYS A 1 72 ? 5.017 -6.584 7.930 1.00 94.81 72 CYS A C 1
ATOM 552 O O . CYS A 1 72 ? 5.418 -7.735 8.125 1.00 94.81 72 CYS A O 1
ATOM 554 N N . LEU A 1 73 ? 5.330 -5.573 8.739 1.00 93.06 73 LEU A N 1
ATOM 555 C CA . LEU A 1 73 ? 6.113 -5.736 9.963 1.00 93.06 73 LEU A CA 1
ATOM 556 C C . LEU A 1 73 ? 5.209 -5.542 11.171 1.00 93.06 73 LEU A C 1
ATOM 558 O O . LEU A 1 73 ? 4.640 -4.476 11.358 1.00 93.06 73 LEU A O 1
ATOM 562 N N . ALA A 1 74 ? 5.072 -6.569 12.004 1.00 90.56 74 ALA A N 1
ATOM 563 C CA . ALA A 1 74 ? 4.199 -6.537 13.173 1.00 90.56 74 ALA A CA 1
ATOM 564 C C . ALA A 1 74 ? 2.760 -6.073 12.841 1.00 90.56 74 ALA A C 1
ATOM 566 O O . ALA A 1 74 ? 2.134 -5.384 13.649 1.00 90.56 74 ALA A O 1
ATOM 567 N N . GLY A 1 75 ? 2.276 -6.427 11.639 1.00 89.12 75 GLY A N 1
ATOM 568 C CA . GLY A 1 75 ? 0.982 -6.070 11.048 1.00 89.12 75 GLY A CA 1
ATOM 569 C C . GLY A 1 75 ? 0.951 -4.729 10.287 1.00 89.12 75 GLY A C 1
ATOM 570 O O . GLY A 1 75 ? -0.136 -4.281 9.914 1.00 89.12 75 GLY A O 1
ATOM 571 N N . GLU A 1 76 ? 2.074 -4.015 10.191 1.00 92.94 76 GLU A N 1
ATOM 572 C CA . GLU A 1 76 ? 2.187 -2.704 9.540 1.00 92.94 76 GLU A CA 1
ATOM 573 C C . GLU A 1 76 ? 2.554 -2.916 8.088 1.00 92.94 76 GLU A C 1
ATOM 575 O O . GLU A 1 76 ? 3.691 -3.264 7.774 1.00 92.94 76 GLU A O 1
ATOM 580 N N . TRP A 1 77 ? 1.575 -2.733 7.209 1.00 96.00 77 TRP A N 1
ATOM 581 C CA . TRP A 1 77 ? 1.798 -2.819 5.779 1.00 96.00 77 TRP A CA 1
ATOM 582 C C . TRP A 1 77 ? 2.476 -1.551 5.264 1.00 96.00 77 TRP A C 1
ATOM 584 O O . TRP A 1 77 ? 1.992 -0.436 5.474 1.00 96.00 77 TRP A O 1
ATOM 594 N N . SER A 1 78 ? 3.565 -1.735 4.531 1.00 94.94 78 SER A N 1
ATOM 595 C CA . SER A 1 78 ? 4.294 -0.672 3.854 1.00 94.94 78 SER A CA 1
ATOM 596 C C . SER A 1 78 ? 4.815 -1.140 2.499 1.00 94.94 78 SER A C 1
ATOM 598 O O . SER A 1 78 ? 4.941 -2.336 2.223 1.00 94.94 78 SER A O 1
ATOM 600 N N . MET A 1 79 ? 5.109 -0.185 1.630 1.00 94.31 79 MET A N 1
ATOM 601 C CA . MET A 1 79 ? 5.759 -0.413 0.349 1.00 94.31 79 MET A CA 1
ATOM 602 C C . MET A 1 79 ? 6.908 0.571 0.206 1.00 94.31 79 MET A C 1
ATOM 604 O O . MET A 1 79 ? 6.703 1.772 0.352 1.00 94.31 79 MET A O 1
ATOM 608 N N . SER A 1 80 ? 8.093 0.064 -0.109 1.00 90.31 80 SER A N 1
ATOM 609 C CA . SER A 1 80 ? 9.291 0.866 -0.301 1.00 90.31 80 SER A CA 1
ATOM 610 C C . SER A 1 80 ? 9.805 0.753 -1.733 1.00 90.31 80 SER A C 1
ATOM 612 O O . SER A 1 80 ? 9.728 -0.291 -2.393 1.00 90.31 80 SER A O 1
ATOM 614 N N . VAL A 1 81 ? 10.336 1.864 -2.234 1.00 83.81 81 VAL A N 1
ATOM 615 C CA . VAL A 1 81 ? 10.997 1.944 -3.537 1.00 83.81 81 VAL A CA 1
ATOM 616 C C . VAL A 1 81 ? 12.361 2.600 -3.420 1.00 83.81 81 VAL A C 1
ATOM 618 O O . VAL A 1 81 ? 12.517 3.618 -2.740 1.00 83.81 81 VAL A O 1
ATOM 621 N N . PRO A 1 82 ? 13.362 2.065 -4.126 1.00 73.75 82 PRO A N 1
ATOM 622 C CA . PRO A 1 82 ? 14.664 2.682 -4.177 1.00 73.75 82 PRO A CA 1
ATOM 623 C C . PRO A 1 82 ? 14.694 3.928 -5.066 1.00 73.75 82 PRO A C 1
ATOM 625 O O . PRO A 1 82 ? 13.996 4.060 -6.066 1.00 73.75 82 PRO A O 1
ATOM 628 N N . PHE A 1 83 ? 15.582 4.837 -4.686 1.00 60.41 83 PHE A N 1
ATOM 629 C CA . PHE A 1 83 ? 15.593 6.248 -5.063 1.00 60.41 83 PHE A CA 1
ATOM 630 C C . PHE A 1 83 ? 16.211 6.589 -6.441 1.00 60.41 83 PHE A C 1
ATOM 632 O O . PHE A 1 83 ? 16.445 7.750 -6.754 1.00 60.41 83 PHE A O 1
ATOM 639 N N . TRP A 1 84 ? 16.526 5.605 -7.286 1.00 58.44 84 TRP A N 1
ATOM 640 C CA . TRP A 1 84 ? 17.371 5.810 -8.480 1.00 58.44 84 TRP A CA 1
ATOM 641 C C . TRP A 1 84 ? 16.619 6.087 -9.789 1.00 58.44 84 TRP A C 1
ATOM 643 O O . TRP A 1 84 ? 17.214 5.995 -10.863 1.00 58.44 84 TRP A O 1
ATOM 653 N N . THR A 1 85 ? 15.329 6.409 -9.734 1.00 55.94 85 THR A N 1
ATOM 654 C CA . THR A 1 85 ? 14.515 6.617 -10.939 1.00 55.94 85 THR A CA 1
ATOM 655 C C . THR A 1 85 ? 14.126 8.083 -11.090 1.00 55.94 85 THR A C 1
ATOM 657 O O . THR A 1 85 ? 13.334 8.587 -10.305 1.00 55.94 85 THR A O 1
ATOM 660 N N . SER A 1 86 ? 14.686 8.750 -12.103 1.00 53.91 86 SER A N 1
ATOM 661 C CA . SER A 1 86 ? 14.317 10.102 -12.544 1.00 53.91 86 SER A CA 1
ATOM 662 C C . SER A 1 86 ? 13.821 10.080 -13.998 1.00 53.91 86 SER A C 1
ATOM 664 O O . SER A 1 86 ? 14.124 9.150 -14.755 1.00 53.91 86 SER A O 1
ATOM 666 N N . GLY A 1 87 ? 13.039 11.087 -14.401 1.00 54.12 87 GLY A N 1
ATOM 667 C CA . GLY A 1 87 ? 12.528 11.218 -15.776 1.00 54.12 87 GLY A CA 1
ATOM 668 C C . GLY A 1 87 ? 11.490 10.150 -16.156 1.00 54.12 87 GLY A C 1
ATOM 669 O O . GLY A 1 87 ? 10.728 9.692 -15.312 1.00 54.12 87 GLY A O 1
ATOM 670 N N . ASP A 1 88 ? 11.454 9.705 -17.419 1.00 53.84 88 ASP A N 1
ATOM 671 C CA . ASP A 1 88 ? 10.454 8.731 -17.920 1.00 53.84 88 ASP A CA 1
ATOM 672 C C . ASP A 1 88 ? 10.422 7.408 -17.133 1.00 53.84 88 ASP A C 1
ATOM 674 O O . ASP A 1 88 ? 9.402 6.719 -17.063 1.00 53.84 88 ASP A O 1
ATOM 678 N N . ALA A 1 89 ? 11.541 7.051 -16.502 1.00 63.06 89 ALA A N 1
ATOM 679 C CA . ALA A 1 89 ? 11.627 5.871 -15.661 1.00 63.06 89 ALA A CA 1
ATOM 680 C C . ALA A 1 89 ? 10.928 6.067 -14.296 1.00 63.06 89 ALA A C 1
ATOM 682 O O . ALA A 1 89 ? 10.466 5.084 -13.720 1.00 63.06 89 ALA A O 1
ATOM 683 N N . ALA A 1 90 ? 10.775 7.307 -13.811 1.00 64.94 90 ALA A N 1
ATOM 684 C CA . ALA A 1 90 ? 9.990 7.635 -12.618 1.00 64.94 90 ALA A CA 1
ATOM 685 C C . ALA A 1 90 ? 8.482 7.457 -12.859 1.00 64.94 90 ALA A C 1
ATOM 687 O O . ALA A 1 90 ? 7.801 6.873 -12.019 1.00 64.94 90 ALA A O 1
ATOM 688 N N . LEU A 1 91 ? 7.971 7.852 -14.034 1.00 65.88 91 LEU A N 1
ATOM 689 C CA . LEU A 1 91 ? 6.563 7.639 -14.410 1.00 65.88 91 LEU A CA 1
ATOM 690 C C . LEU A 1 91 ? 6.197 6.148 -14.405 1.00 65.88 91 LEU A C 1
ATOM 692 O O . LEU A 1 91 ? 5.232 5.739 -13.764 1.00 65.88 91 LEU A O 1
ATOM 696 N N . GLY A 1 92 ? 7.035 5.307 -15.020 1.00 72.56 92 GLY A N 1
ATOM 697 C CA . GLY A 1 92 ? 6.823 3.856 -15.019 1.00 72.56 92 GLY A CA 1
ATOM 698 C C . GLY A 1 92 ? 6.947 3.197 -13.637 1.00 72.56 92 GLY A C 1
ATOM 699 O O . GLY A 1 92 ? 6.457 2.080 -13.449 1.00 72.56 92 GLY A O 1
ATOM 700 N N . VAL A 1 93 ? 7.600 3.852 -12.672 1.00 77.19 93 VAL A N 1
ATOM 701 C CA . VAL A 1 93 ? 7.633 3.411 -11.269 1.00 77.19 93 VAL A CA 1
ATOM 702 C C . VAL A 1 93 ? 6.354 3.823 -10.549 1.00 77.19 93 VAL A C 1
ATOM 704 O O . VAL A 1 93 ? 5.770 2.975 -9.881 1.00 77.19 93 VAL A O 1
ATOM 707 N N . VAL A 1 94 ? 5.866 5.052 -10.738 1.00 78.44 94 VAL A N 1
ATOM 708 C CA . VAL A 1 94 ? 4.592 5.523 -10.161 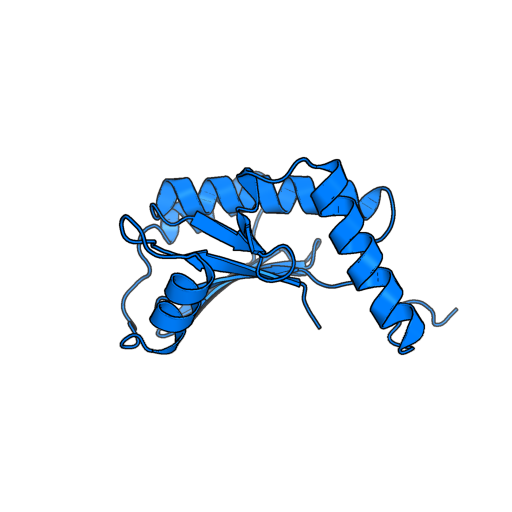1.00 78.44 94 VAL A CA 1
ATOM 709 C C . VAL A 1 94 ? 3.427 4.628 -10.586 1.00 78.44 94 VAL A C 1
ATOM 711 O O . VAL A 1 94 ? 2.681 4.165 -9.725 1.00 78.44 94 VAL A O 1
ATOM 714 N N . ASP A 1 95 ? 3.318 4.289 -11.873 1.00 83.94 95 ASP A N 1
ATOM 715 C CA . ASP A 1 95 ? 2.260 3.396 -12.370 1.00 83.94 95 ASP A CA 1
ATOM 716 C C . ASP A 1 95 ? 2.305 2.021 -11.692 1.00 83.94 95 ASP A C 1
ATOM 718 O O . ASP A 1 95 ? 1.276 1.448 -11.325 1.00 83.94 95 ASP A O 1
ATOM 722 N N . ARG A 1 96 ? 3.514 1.487 -11.480 1.00 87.56 96 ARG A N 1
ATOM 723 C CA . ARG A 1 96 ? 3.709 0.211 -10.777 1.00 87.56 96 ARG A CA 1
ATOM 724 C C . ARG A 1 96 ? 3.349 0.320 -9.306 1.00 87.56 96 ARG A C 1
ATOM 726 O O . ARG A 1 96 ? 2.714 -0.593 -8.792 1.00 87.56 96 ARG A O 1
ATOM 733 N N . LEU A 1 97 ? 3.727 1.408 -8.640 1.00 89.00 97 LEU A N 1
ATOM 734 C CA . LEU A 1 97 ? 3.371 1.650 -7.244 1.00 89.00 97 LEU A CA 1
ATOM 735 C C . LEU A 1 97 ? 1.860 1.738 -7.076 1.00 89.00 97 LEU A C 1
ATOM 737 O O . LEU A 1 97 ? 1.319 1.094 -6.187 1.00 89.00 97 LEU A O 1
ATOM 741 N N . LYS A 1 98 ? 1.167 2.450 -7.967 1.00 90.00 98 LYS A N 1
ATOM 742 C CA . LYS A 1 98 ? -0.298 2.508 -7.975 1.00 90.00 98 LYS A CA 1
ATOM 743 C C . LYS A 1 98 ? -0.923 1.140 -8.229 1.00 90.00 98 LYS A C 1
ATOM 745 O O . LYS A 1 98 ? -1.850 0.756 -7.524 1.00 90.00 98 LYS A O 1
ATOM 750 N N . ALA A 1 99 ? -0.401 0.369 -9.182 1.00 93.19 99 ALA A N 1
ATOM 751 C CA . ALA A 1 99 ? -0.900 -0.978 -9.450 1.00 93.19 99 ALA A CA 1
ATOM 752 C C . ALA A 1 99 ? -0.711 -1.923 -8.249 1.00 93.19 99 ALA A C 1
ATOM 754 O O . ALA A 1 99 ? -1.624 -2.670 -7.902 1.00 93.19 99 ALA A O 1
ATOM 755 N N . ILE A 1 100 ? 0.449 -1.871 -7.589 1.00 94.56 100 ILE A N 1
ATOM 756 C CA . ILE A 1 100 ? 0.730 -2.655 -6.379 1.00 94.56 100 ILE A CA 1
ATOM 757 C C . ILE A 1 100 ? -0.155 -2.188 -5.224 1.00 94.56 100 ILE A C 1
ATOM 759 O O . ILE A 1 100 ? -0.760 -3.020 -4.553 1.00 94.56 100 ILE A O 1
ATOM 763 N N . ALA A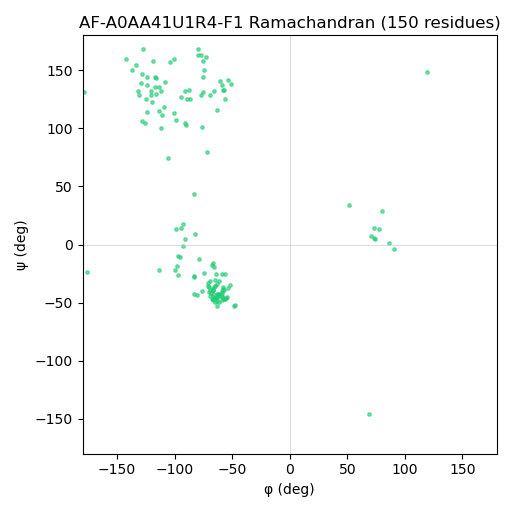 1 101 ? -0.285 -0.876 -5.023 1.00 94.44 101 ALA A N 1
ATOM 764 C CA . ALA A 1 101 ? -1.154 -0.312 -4.004 1.00 94.44 101 ALA A CA 1
ATOM 765 C C . ALA A 1 101 ? -2.595 -0.790 -4.185 1.00 94.44 101 ALA A C 1
ATOM 767 O O . ALA A 1 101 ? -3.169 -1.307 -3.237 1.00 94.44 101 ALA A O 1
ATO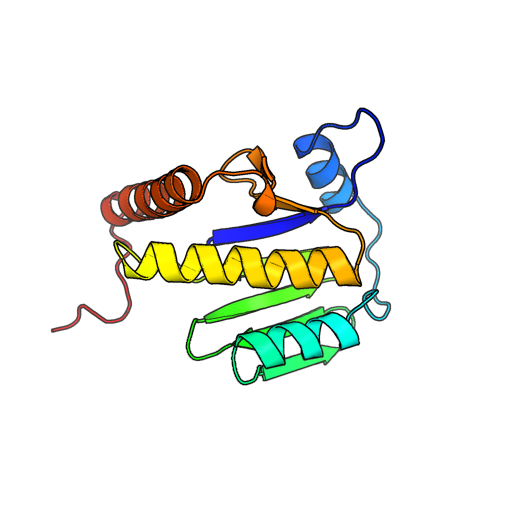M 768 N N . ALA A 1 102 ? -3.137 -0.750 -5.404 1.00 95.06 102 ALA A N 1
ATOM 769 C CA . ALA A 1 102 ? -4.477 -1.257 -5.691 1.00 95.06 102 ALA A CA 1
ATOM 770 C C . ALA A 1 102 ? -4.651 -2.746 -5.334 1.00 95.06 102 ALA A C 1
ATOM 772 O O . ALA A 1 102 ? -5.709 -3.136 -4.841 1.00 95.06 102 ALA A O 1
ATOM 773 N N . VAL A 1 103 ? -3.623 -3.580 -5.538 1.00 96.69 103 VAL A N 1
ATOM 774 C CA . VAL A 1 103 ? -3.642 -4.989 -5.105 1.00 96.69 103 VAL A CA 1
ATOM 775 C C . VAL A 1 103 ? -3.700 -5.097 -3.582 1.00 96.69 103 VAL A C 1
ATOM 777 O O . VAL A 1 103 ? -4.509 -5.864 -3.058 1.00 96.69 103 VAL A O 1
ATOM 780 N N . VAL A 1 104 ? -2.872 -4.331 -2.870 1.00 95.88 104 VAL A N 1
ATOM 781 C CA . VAL A 1 104 ? -2.845 -4.347 -1.401 1.00 95.88 104 VAL A CA 1
ATOM 782 C C . VAL A 1 104 ? -4.161 -3.821 -0.829 1.00 95.88 104 VAL A C 1
ATOM 784 O O . VAL A 1 104 ? -4.743 -4.480 0.031 1.00 95.88 104 VAL A O 1
ATOM 787 N N . GLU A 1 105 ? -4.685 -2.698 -1.324 1.00 96.31 105 GLU A N 1
ATOM 788 C CA . GLU A 1 105 ? -5.972 -2.146 -0.880 1.00 96.31 105 GLU A CA 1
ATOM 789 C C . GLU A 1 105 ? -7.118 -3.143 -1.102 1.00 96.31 105 GLU A C 1
ATOM 791 O O . GLU A 1 105 ? -7.917 -3.383 -0.198 1.00 96.31 105 GLU A O 1
ATOM 796 N N . ALA A 1 106 ? -7.171 -3.800 -2.266 1.00 95.75 106 ALA A N 1
ATOM 797 C CA . ALA A 1 106 ? -8.210 -4.783 -2.567 1.00 95.75 106 ALA A CA 1
ATOM 798 C C . ALA A 1 106 ? -8.145 -6.030 -1.666 1.00 95.75 106 ALA A C 1
ATOM 800 O O . ALA A 1 106 ? -9.185 -6.588 -1.318 1.00 95.75 106 ALA A O 1
ATOM 801 N N . ALA A 1 107 ? -6.941 -6.472 -1.293 1.00 96.12 107 ALA A N 1
ATOM 802 C CA . ALA A 1 107 ? -6.740 -7.663 -0.467 1.00 96.12 107 ALA A CA 1
ATOM 803 C C . ALA A 1 107 ? -6.899 -7.399 1.040 1.00 96.12 107 ALA A C 1
ATOM 805 O O . ALA A 1 107 ? -7.236 -8.311 1.795 1.00 96.12 107 ALA A O 1
ATOM 806 N N . THR A 1 108 ? -6.634 -6.169 1.488 1.00 93.94 108 THR A N 1
ATOM 807 C CA . THR A 1 108 ? -6.543 -5.828 2.919 1.00 93.94 108 THR A CA 1
ATOM 808 C C . THR A 1 108 ? -7.647 -4.888 3.400 1.00 93.94 108 THR A C 1
ATOM 810 O O . THR A 1 108 ? -7.928 -4.843 4.595 1.00 93.94 108 THR A O 1
ATOM 813 N N . GLY A 1 109 ? -8.272 -4.130 2.495 1.00 94.06 109 GLY A N 1
ATOM 814 C CA . GLY A 1 109 ? -9.189 -3.038 2.828 1.00 94.06 109 GLY A CA 1
ATOM 815 C C . GLY A 1 109 ? -8.505 -1.781 3.380 1.00 94.06 109 GLY A C 1
ATOM 816 O O . GLY A 1 109 ? -9.201 -0.862 3.809 1.00 94.06 109 GLY A O 1
ATOM 817 N N . LEU A 1 110 ? -7.169 -1.735 3.398 1.00 94.88 110 LEU A N 1
ATOM 818 C CA . LEU A 1 110 ? -6.389 -0.561 3.799 1.00 94.88 110 LEU A CA 1
ATOM 819 C C . LEU A 1 110 ? -6.309 0.456 2.653 1.00 94.88 110 LEU A C 1
ATOM 821 O O . LEU A 1 110 ? -6.635 0.132 1.515 1.00 94.88 110 LEU A O 1
ATOM 825 N N . SER A 1 111 ? -5.849 1.673 2.942 1.00 94.19 111 SER A N 1
ATOM 826 C CA . SER A 1 111 ? -5.593 2.711 1.934 1.00 94.19 111 SER A CA 1
ATOM 827 C C . SER A 1 111 ? -4.118 3.098 1.896 1.00 94.19 111 SER A C 1
ATOM 829 O O . SER A 1 111 ? -3.500 3.288 2.944 1.00 94.19 111 SER A O 1
ATOM 831 N N . ALA A 1 112 ? -3.558 3.229 0.697 1.00 93.44 112 ALA A N 1
ATOM 832 C CA . ALA A 1 112 ? -2.170 3.596 0.458 1.00 93.44 112 ALA A CA 1
ATOM 833 C C . ALA A 1 112 ? -1.959 5.098 0.689 1.00 93.44 112 ALA A C 1
ATOM 835 O O . ALA A 1 112 ? -2.294 5.922 -0.162 1.00 93.44 112 ALA A O 1
ATOM 836 N N . TYR A 1 113 ? -1.402 5.449 1.841 1.00 91.38 113 TYR A N 1
ATOM 837 C CA . TYR A 1 113 ? -1.051 6.805 2.233 1.00 91.38 113 TYR A CA 1
ATOM 838 C C . TYR A 1 113 ? 0.411 7.112 1.904 1.00 91.38 113 TYR A C 1
ATOM 840 O O . TYR A 1 113 ? 1.321 6.389 2.321 1.00 91.38 113 TYR A O 1
ATOM 848 N N . ASP A 1 114 ? 0.630 8.204 1.176 1.00 89.56 114 ASP A N 1
ATOM 849 C CA . ASP A 1 114 ? 1.955 8.742 0.901 1.00 89.56 114 ASP A CA 1
ATOM 850 C C . ASP A 1 114 ? 2.262 9.902 1.874 1.00 89.56 114 ASP A C 1
ATOM 852 O O . ASP A 1 114 ? 1.733 11.006 1.708 1.00 89.56 114 ASP A O 1
ATOM 856 N N . PRO A 1 115 ? 3.154 9.705 2.864 1.00 84.56 115 PRO A N 1
ATOM 857 C CA . PRO A 1 115 ? 3.512 10.743 3.829 1.00 84.56 115 PRO A CA 1
ATOM 858 C C . PRO A 1 115 ? 4.272 11.922 3.202 1.00 84.56 115 PRO A C 1
ATOM 860 O O . PRO A 1 115 ? 4.391 12.975 3.824 1.00 84.56 115 PRO A O 1
ATOM 863 N N . GLN A 1 116 ? 4.804 11.777 1.986 1.00 81.06 116 GLN A N 1
ATOM 864 C CA . GLN A 1 116 ? 5.549 12.830 1.294 1.00 81.06 116 GLN A CA 1
ATOM 865 C C . GLN A 1 116 ? 4.619 13.810 0.572 1.00 81.06 116 GLN A C 1
ATOM 867 O O . GLN A 1 116 ? 4.985 14.973 0.390 1.00 81.06 116 GLN A O 1
ATOM 872 N N . THR A 1 117 ? 3.425 13.361 0.176 1.00 80.12 117 THR A N 1
ATOM 873 C CA . THR A 1 117 ? 2.359 14.218 -0.372 1.00 80.12 117 THR A CA 1
ATOM 874 C C . THR A 1 117 ? 1.293 14.577 0.657 1.00 80.12 117 THR A C 1
ATOM 876 O O . THR A 1 117 ? 0.615 15.586 0.475 1.00 80.12 117 THR A O 1
ATOM 879 N N . GLY A 1 118 ? 1.149 13.787 1.725 1.00 82.69 118 GLY A N 1
ATOM 880 C CA . GLY A 1 118 ? 0.041 13.902 2.675 1.00 82.69 118 GLY A CA 1
ATOM 881 C C . GLY A 1 118 ? -1.289 13.394 2.108 1.00 82.69 118 GLY A C 1
ATOM 882 O O . GLY A 1 118 ? -2.346 13.672 2.673 1.00 82.69 118 GLY A O 1
ATOM 883 N N . GLU A 1 119 ? -1.252 12.664 0.992 1.00 83.25 119 GLU A N 1
ATOM 884 C CA . GLU A 1 119 ? -2.424 12.258 0.217 1.00 83.25 119 GLU A CA 1
ATOM 885 C C . GLU A 1 119 ? -2.444 10.742 -0.022 1.00 83.25 119 GLU A C 1
ATOM 887 O O . GLU A 1 119 ? -1.469 10.021 0.206 1.00 83.25 119 GLU A O 1
ATOM 892 N N . LEU A 1 120 ? -3.584 10.237 -0.497 1.00 87.50 120 LEU A N 1
ATOM 893 C CA . LEU A 1 120 ? -3.689 8.847 -0.934 1.00 87.50 120 LEU A CA 1
ATOM 894 C C . LEU A 1 120 ? -3.020 8.647 -2.289 1.00 87.50 120 LEU A C 1
ATOM 896 O O . LEU A 1 120 ? -3.355 9.332 -3.255 1.00 87.50 120 LEU A O 1
ATOM 900 N N . LEU A 1 121 ? -2.179 7.622 -2.405 1.00 85.00 121 LEU A N 1
ATOM 901 C CA . LEU A 1 121 ? -1.430 7.331 -3.625 1.00 85.00 121 LEU A CA 1
ATOM 902 C C . LEU A 1 121 ? -2.346 7.137 -4.846 1.00 85.00 121 LEU A C 1
ATOM 904 O O . LEU A 1 121 ? -2.029 7.607 -5.938 1.00 85.00 121 LEU A O 1
ATOM 908 N N . LEU A 1 122 ? -3.499 6.481 -4.674 1.00 84.25 122 LEU A N 1
ATOM 909 C CA . LEU A 1 122 ? -4.473 6.265 -5.754 1.00 84.25 122 LEU A CA 1
ATOM 910 C C . LEU A 1 122 ? -5.352 7.492 -6.059 1.00 84.25 122 LEU A C 1
ATOM 912 O O . LEU A 1 122 ? -6.027 7.507 -7.086 1.00 84.25 122 LEU A O 1
ATOM 916 N N . GLY A 1 123 ? -5.353 8.508 -5.191 1.00 71.50 123 GLY A N 1
ATOM 917 C CA . GLY A 1 123 ? -6.109 9.754 -5.367 1.00 71.50 123 GLY A CA 1
ATOM 918 C C . GLY A 1 123 ? -5.306 10.898 -5.996 1.00 71.50 123 GLY A C 1
ATOM 919 O O . GLY A 1 123 ? -5.890 11.910 -6.376 1.00 71.50 123 GLY A O 1
ATOM 920 N N . VAL A 1 124 ? -3.984 10.753 -6.111 1.00 67.94 124 VAL A N 1
ATOM 921 C CA . VAL A 1 124 ? -3.088 11.768 -6.684 1.00 67.94 124 VAL A CA 1
ATOM 922 C C . VAL A 1 124 ? -2.992 11.587 -8.201 1.00 67.94 124 VAL A C 1
ATOM 924 O O . VAL A 1 124 ? -2.754 10.481 -8.672 1.00 67.94 124 VAL A O 1
ATOM 927 N N . GLU A 1 125 ? -3.114 12.661 -8.983 1.00 63.28 125 GLU A N 1
ATOM 928 C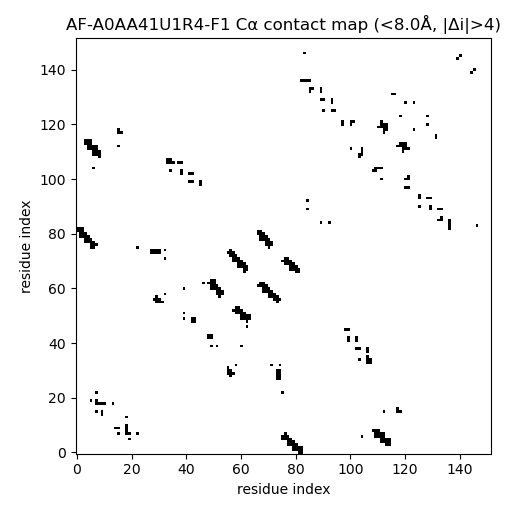 CA . GLU A 1 125 ? -2.878 12.626 -10.439 1.00 63.28 125 GLU A CA 1
ATOM 929 C C . GLU A 1 125 ? -1.426 12.207 -10.760 1.00 63.28 125 GLU A C 1
ATOM 931 O O . GLU A 1 125 ? -0.487 12.652 -10.097 1.00 63.28 125 GLU A O 1
ATOM 936 N N . ASP A 1 126 ? -1.208 11.386 -11.797 1.00 59.12 126 ASP A N 1
ATOM 937 C CA . ASP A 1 126 ? 0.114 10.804 -12.131 1.00 59.12 126 ASP A CA 1
ATOM 938 C C . ASP A 1 126 ? 1.230 11.857 -12.269 1.00 59.12 126 ASP A C 1
ATOM 940 O O . ASP A 1 126 ? 2.360 11.651 -11.824 1.00 59.12 126 ASP A O 1
ATOM 944 N N . SER A 1 127 ? 0.901 13.024 -12.829 1.00 56.38 127 SER A N 1
ATOM 945 C CA . SER A 1 127 ? 1.834 14.142 -13.015 1.00 56.38 127 SER A CA 1
ATOM 946 C C . SER A 1 127 ? 2.258 14.807 -11.701 1.00 56.38 127 SER A C 1
ATOM 948 O O . SER A 1 127 ? 3.393 15.272 -11.580 1.00 56.38 127 SER A O 1
ATOM 950 N N . ALA A 1 128 ? 1.380 14.826 -10.696 1.00 58.38 128 ALA A N 1
ATOM 951 C CA . ALA A 1 128 ? 1.681 15.360 -9.374 1.00 58.38 128 ALA A CA 1
ATOM 952 C C . ALA A 1 128 ? 2.556 14.388 -8.570 1.00 58.38 128 ALA A C 1
ATOM 954 O O . ALA A 1 128 ? 3.514 14.828 -7.934 1.00 58.38 128 ALA A O 1
ATOM 955 N N . ALA A 1 129 ? 2.285 13.082 -8.663 1.00 57.84 129 ALA A N 1
ATOM 956 C CA . ALA A 1 129 ? 3.102 12.042 -8.040 1.00 57.84 129 ALA A CA 1
ATOM 957 C C . ALA A 1 129 ? 4.526 12.028 -8.622 1.00 57.84 129 ALA A C 1
ATOM 959 O O . ALA A 1 129 ? 5.498 12.110 -7.871 1.00 57.84 129 ALA A O 1
ATOM 960 N N . ALA A 1 130 ? 4.668 12.035 -9.951 1.00 58.28 130 ALA A N 1
ATOM 961 C CA . ALA A 1 130 ? 5.973 12.094 -10.614 1.00 58.28 130 ALA A CA 1
ATOM 962 C C . ALA A 1 130 ? 6.778 13.344 -10.219 1.00 58.28 130 ALA A C 1
ATOM 964 O O . ALA A 1 130 ? 7.958 13.244 -9.899 1.00 58.28 130 ALA A O 1
ATOM 965 N N . GLY A 1 131 ? 6.123 14.506 -10.124 1.00 59.56 131 GLY A N 1
ATOM 966 C CA . GLY A 1 131 ? 6.767 15.741 -9.672 1.00 59.56 131 GLY A CA 1
ATOM 967 C C . GLY A 1 131 ? 7.199 15.740 -8.198 1.00 59.56 131 GLY A C 1
ATOM 968 O O . GLY A 1 131 ? 8.002 16.587 -7.802 1.00 59.56 131 GLY A O 1
ATOM 969 N N . VAL A 1 132 ? 6.675 14.835 -7.364 1.00 63.44 132 VAL A N 1
ATOM 970 C CA . VAL A 1 132 ? 7.186 14.599 -6.003 1.00 63.44 132 VAL A CA 1
ATOM 971 C C . VAL A 1 132 ? 8.370 13.651 -6.038 1.00 63.44 132 VAL A C 1
ATOM 973 O O . VAL A 1 132 ? 9.376 13.961 -5.409 1.00 63.44 132 VAL A O 1
ATOM 976 N N . PHE A 1 133 ? 8.318 12.579 -6.830 1.00 61.66 133 PHE A N 1
ATOM 977 C CA . PHE A 1 133 ? 9.493 11.737 -7.065 1.00 61.66 133 PHE A CA 1
ATOM 978 C C . PHE A 1 133 ? 10.681 12.557 -7.577 1.00 61.66 133 PHE A C 1
ATOM 980 O O . PHE A 1 133 ? 11.767 12.436 -7.017 1.00 61.66 133 PHE A O 1
ATOM 987 N N . ASP A 1 134 ? 10.461 13.461 -8.535 1.00 58.78 134 ASP A N 1
ATOM 988 C CA . ASP A 1 134 ? 11.498 14.353 -9.063 1.00 58.78 134 ASP A CA 1
ATOM 989 C C . ASP A 1 134 ? 11.986 15.365 -8.013 1.00 58.78 134 ASP A C 1
ATOM 991 O O . ASP A 1 134 ? 13.188 15.553 -7.856 1.00 58.78 134 ASP A O 1
ATOM 995 N N . ARG A 1 135 ? 11.098 15.974 -7.214 1.00 59.91 135 ARG A N 1
ATOM 996 C CA . ARG A 1 135 ? 11.517 16.911 -6.148 1.00 59.91 135 ARG A CA 1
ATOM 997 C C . ARG A 1 135 ? 12.288 16.233 -5.025 1.00 59.91 135 ARG A C 1
ATOM 999 O O . ARG A 1 135 ? 13.228 16.810 -4.477 1.00 59.91 135 ARG A O 1
ATOM 1006 N N . VAL A 1 136 ? 11.894 15.017 -4.665 1.00 59.66 136 VAL A N 1
ATOM 1007 C CA . VAL A 1 136 ? 12.624 14.210 -3.689 1.00 59.66 136 VAL A CA 1
ATOM 1008 C C . VAL A 1 136 ? 13.969 13.831 -4.324 1.00 59.66 136 VAL A C 1
ATOM 1010 O O . VAL A 1 136 ? 14.990 14.088 -3.692 1.00 59.66 136 VAL A O 1
ATOM 1013 N N . ALA A 1 137 ? 13.996 13.363 -5.584 1.00 57.28 137 ALA A N 1
ATOM 1014 C CA . ALA A 1 137 ? 15.204 13.111 -6.391 1.00 57.28 137 ALA A CA 1
ATOM 1015 C C . ALA A 1 137 ? 16.193 14.292 -6.357 1.00 57.28 137 ALA A C 1
ATOM 1017 O O . ALA A 1 137 ? 17.362 14.123 -5.999 1.00 57.28 137 ALA A O 1
ATOM 1018 N N . GLU A 1 138 ? 15.710 15.498 -6.649 1.00 54.75 138 GLU A N 1
ATOM 1019 C CA . GLU A 1 138 ? 16.484 16.742 -6.687 1.00 54.75 138 GLU A CA 1
ATOM 1020 C C . GLU A 1 138 ? 17.001 17.162 -5.305 1.00 54.75 138 GLU A C 1
ATOM 1022 O O . GLU A 1 138 ? 18.200 17.406 -5.152 1.00 54.75 138 GLU A O 1
ATOM 1027 N N . SER A 1 139 ? 16.149 17.159 -4.271 1.00 51.34 139 SER A N 1
ATOM 1028 C CA . SER A 1 139 ? 16.533 17.554 -2.905 1.00 51.34 139 SER A CA 1
ATOM 1029 C C . SER A 1 139 ? 17.674 16.701 -2.330 1.00 51.34 139 SER A C 1
ATOM 1031 O O . SER A 1 139 ? 18.442 17.159 -1.477 1.00 51.34 139 SER A O 1
ATOM 1033 N N . PHE A 1 140 ? 17.835 15.462 -2.803 1.00 53.06 140 PHE A N 1
ATOM 1034 C CA . PHE A 1 140 ? 18.955 14.605 -2.410 1.00 53.06 140 PHE A CA 1
ATOM 1035 C C . PHE A 1 140 ? 20.132 14.611 -3.388 1.00 53.06 140 PHE A C 1
ATOM 1037 O O . PHE A 1 140 ? 21.266 14.426 -2.934 1.00 53.06 140 PHE A O 1
ATOM 1044 N N . ALA A 1 141 ? 19.920 14.889 -4.679 1.00 50.84 141 ALA A N 1
ATOM 1045 C CA . ALA A 1 141 ? 21.011 15.194 -5.605 1.00 50.84 141 ALA A CA 1
ATOM 1046 C C . ALA A 1 141 ? 21.820 16.409 -5.111 1.00 50.84 141 ALA A C 1
ATOM 1048 O O . ALA A 1 141 ? 23.053 16.385 -5.126 1.00 50.84 141 ALA A O 1
ATOM 1049 N N . GLU A 1 142 ? 21.138 17.413 -4.551 1.00 52.09 142 GLU A N 1
ATOM 1050 C CA . GLU A 1 142 ? 21.749 18.556 -3.858 1.00 52.09 142 GLU A CA 1
ATOM 1051 C C . GLU A 1 142 ? 22.521 18.157 -2.585 1.00 52.09 142 GLU A C 1
ATOM 1053 O O . GLU A 1 142 ? 23.470 18.834 -2.191 1.00 52.09 142 GLU A O 1
ATOM 1058 N N . ARG A 1 143 ? 22.170 17.024 -1.960 1.00 50.31 143 ARG A N 1
ATOM 1059 C CA . ARG A 1 143 ? 22.846 16.452 -0.778 1.00 50.31 143 ARG A CA 1
ATOM 1060 C C . ARG A 1 143 ? 23.968 15.463 -1.129 1.00 50.31 143 ARG A C 1
ATOM 1062 O O . ARG A 1 143 ? 24.555 14.871 -0.225 1.00 50.31 143 ARG A O 1
ATOM 1069 N N . GLY A 1 144 ? 24.296 15.294 -2.413 1.00 38.53 144 GLY A N 1
ATOM 1070 C CA . GLY A 1 144 ? 25.448 14.511 -2.879 1.00 38.53 144 GLY A CA 1
ATOM 1071 C C . GLY A 1 144 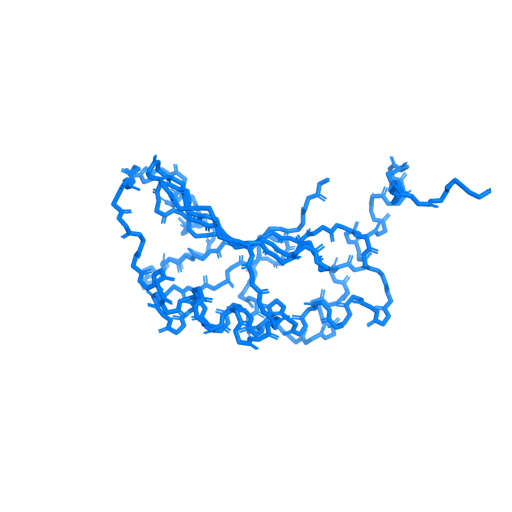? 25.265 12.990 -2.860 1.00 38.53 144 GLY A C 1
ATOM 1072 O O . GLY A 1 144 ? 26.244 12.260 -3.012 1.00 38.53 144 GLY A O 1
ATOM 1073 N N . ILE A 1 145 ? 24.038 12.493 -2.691 1.00 46.59 145 ILE A N 1
ATOM 1074 C CA . ILE A 1 145 ? 23.738 11.057 -2.696 1.00 46.59 145 ILE A CA 1
ATOM 1075 C C . ILE A 1 145 ? 23.422 10.649 -4.140 1.00 46.59 145 ILE A C 1
ATOM 1077 O O . ILE A 1 145 ? 22.346 10.949 -4.648 1.00 46.59 145 ILE A O 1
ATOM 1081 N N . ARG A 1 146 ? 24.377 9.999 -4.817 1.00 42.94 146 ARG A N 1
ATOM 1082 C CA . ARG A 1 146 ? 24.215 9.475 -6.187 1.00 42.94 146 ARG A CA 1
ATOM 1083 C C . ARG A 1 146 ? 24.030 7.961 -6.192 1.00 42.94 146 ARG A C 1
ATOM 1085 O O . ARG A 1 146 ? 24.457 7.271 -5.266 1.00 42.94 146 ARG A O 1
ATOM 1092 N N . SER A 1 147 ? 23.420 7.459 -7.262 1.00 44.88 147 SER A N 1
ATOM 1093 C CA . SER A 1 147 ? 23.236 6.033 -7.532 1.00 44.88 147 SER A CA 1
ATOM 1094 C C . SER A 1 147 ? 24.565 5.260 -7.467 1.00 44.88 147 SER A C 1
ATOM 1096 O O . SER A 1 147 ? 25.585 5.759 -7.955 1.00 44.88 147 SER A O 1
ATOM 1098 N N . PRO A 1 148 ? 24.584 4.025 -6.930 1.00 38.97 148 PRO A N 1
ATOM 1099 C CA . PRO A 1 148 ? 25.739 3.138 -7.017 1.00 38.97 148 PRO A CA 1
ATOM 1100 C C . PRO A 1 148 ? 25.857 2.628 -8.463 1.00 38.97 148 PRO A C 1
ATOM 1102 O O . PRO A 1 148 ? 25.390 1.546 -8.803 1.00 38.97 148 PRO A O 1
ATOM 1105 N N . GLY A 1 149 ? 26.412 3.461 -9.339 1.00 42.88 149 GLY A N 1
ATOM 1106 C CA . GLY A 1 149 ? 26.526 3.196 -10.775 1.00 42.88 149 GLY A CA 1
ATOM 1107 C C . GLY A 1 149 ? 27.295 4.268 -11.547 1.00 42.88 149 GLY A C 1
ATOM 1108 O O . GLY A 1 149 ? 27.920 3.944 -12.549 1.00 42.88 149 GLY A O 1
ATOM 1109 N N . ASP A 1 150 ? 27.370 5.502 -11.037 1.00 41.94 150 ASP A N 1
ATOM 1110 C CA . ASP A 1 150 ? 28.153 6.589 -11.653 1.00 41.94 150 ASP A CA 1
ATOM 1111 C C . ASP A 1 150 ? 29.643 6.548 -11.262 1.00 41.94 150 ASP A C 1
ATOM 1113 O O . ASP A 1 150 ? 30.261 7.558 -10.930 1.00 41.94 150 ASP A O 1
ATOM 1117 N N . SER A 1 151 ? 30.237 5.355 -11.272 1.00 41.22 151 SER A N 1
ATOM 1118 C CA . SER A 1 151 ? 31.692 5.191 -11.355 1.00 41.22 151 SER A CA 1
ATOM 1119 C C . SER A 1 151 ? 32.025 4.723 -12.767 1.00 41.22 151 SER A C 1
ATOM 1121 O O . SER A 1 151 ? 32.273 3.539 -12.996 1.00 41.22 151 SER A O 1
ATOM 1123 N N . GLY A 1 152 ? 31.946 5.663 -13.709 1.00 37.00 152 GLY A N 1
ATOM 1124 C CA . GLY A 1 152 ? 32.533 5.565 -15.044 1.00 37.00 152 GLY A CA 1
ATOM 1125 C C . GLY A 1 152 ? 33.733 6.489 -15.145 1.00 37.00 152 GLY A C 1
ATOM 1126 O O . GLY A 1 152 ? 33.601 7.645 -14.683 1.00 37.00 152 GLY A O 1
#

Organism: NCBI:txid2908204

pLDDT: mean 80.8, std 16.89, range [37.0, 96.81]

Sequence (152 aa):
MSYDVYFLAREAGQSWEDALDALEHRVRDESLPTGWDDVVRGVGELLGGVEVSAGPPSWCMGHRKTGIEVSCLAGEWSMSVPFWTSGDAALGVVDRLKAIAAVVEAATGLSAYDPQTGELLLGVEDSAAAGVFDRVAESFAERGIRSPGDSG

Foldseek 3Di:
DWQKKWWFDDDDPGAVVVRVVCVVVDDQAFDDAQLLVQLQVQLCVLLVHWDWDDHTPKTKTADPVQRWIWIQGSRITMIIGDLADADPRLLVVLVSVLSSQVSCCVRHVTFIARPQVSDTSNPDDSVVSNVSSVVVSVVVVVVVDHDPPPPD

Solvent-accessible surface area (backbone atoms only — not comparable to full-atom values): 8593 Å² total; per-residue (Å²): 120,64,53,66,33,40,48,39,69,71,59,95,89,58,52,71,69,58,29,50,54,50,57,77,70,49,82,75,34,61,62,84,55,76,36,47,72,56,29,55,50,48,47,20,67,74,66,76,48,61,53,77,48,78,51,80,46,39,36,38,37,33,29,84,91,76,49,37,34,42,36,28,51,34,62,47,39,35,36,38,32,61,68,79,50,62,68,78,56,27,48,62,45,51,55,49,50,44,55,46,41,54,39,44,26,74,44,57,73,32,43,47,34,27,76,90,79,74,42,44,56,84,76,51,57,70,70,60,52,39,55,45,50,45,50,54,46,48,64,36,51,78,69,69,64,72,63,100,70,84,81,123

Nearest PDB structures (foldseek):
  4tps-assembly2_C  TM=3.678E-01  e=2.071E-01  Bacillus subtilis subsp. subtilis str. 168
  7tgn-assembly2_D  TM=2.164E-01  e=2.261E+00  Streptomyces violaceus
  7tgn-assembly1_A  TM=1.916E-01  e=1.503E+00  Streptomyces violaceus
  7tgn-assembly1_B  TM=2.249E-01  e=6.846E+00  Streptomyces violaceus